Protein AF-A0A1Z4F511-F1 (afdb_monomer_lite)

Sequence (88 aa):
ALGGLSLTFGGVLFMHNYEGGGALLSLGVLTILYVMFTWWRDIIREALFEGQHTIAVQQGLRMGMILFIVSEVMFFFAFFWAFFSSSI

Organism: NCBI:txid1758037

Foldseek 3Di:
DQLVVLLVQLVVCVVVVHPCSVVSNVSSVVVVVVVVVVVVVVVVCCVPPVVVCPPVNVVVVVVVVVVVVVVVVVVVVVVVVVVVVVVD

Secondary structure (DSSP, 8-state):
-HHHHHHHHHHHHHHTT-TTHHHHHHHHHHHHHHHHHHHHHHHHHHHHTS----HHHHHHHHHHHHHHHHHHHHHHHHHHHHHHHH--

Structure (mmCIF, N/CA/C/O backbone):
data_AF-A0A1Z4F511-F1
#
_entry.id   AF-A0A1Z4F511-F1
#
loop_
_atom_site.group_PDB
_atom_site.id
_atom_site.type_symbol
_atom_site.label_atom_i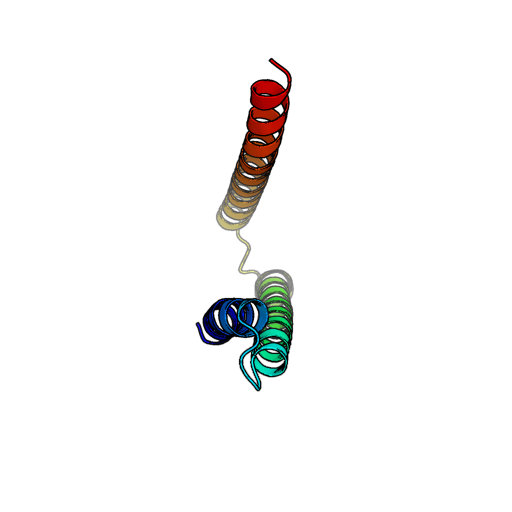d
_atom_site.label_alt_id
_atom_site.label_comp_id
_atom_site.label_asym_id
_atom_site.label_entity_id
_atom_site.label_seq_id
_atom_site.pdbx_PDB_ins_code
_atom_site.Cartn_x
_atom_site.Cartn_y
_atom_site.Cartn_z
_atom_site.occupancy
_atom_site.B_iso_or_equiv
_atom_site.auth_seq_id
_atom_site.auth_comp_id
_atom_site.auth_asym_id
_atom_site.auth_atom_id
_atom_site.pdbx_PDB_model_num
ATOM 1 N N . ALA A 1 1 ? 10.591 -5.918 5.551 1.00 70.25 1 ALA A N 1
ATOM 2 C CA . ALA A 1 1 ? 11.866 -5.434 4.975 1.00 70.25 1 ALA A CA 1
ATOM 3 C C . ALA A 1 1 ? 12.287 -6.236 3.740 1.00 70.25 1 ALA A C 1
ATOM 5 O O . ALA A 1 1 ? 12.384 -5.647 2.673 1.00 70.25 1 ALA A O 1
ATOM 6 N N . LEU A 1 2 ? 12.470 -7.560 3.845 1.00 85.00 2 LEU A N 1
ATOM 7 C CA . LEU A 1 2 ? 12.979 -8.394 2.741 1.00 85.00 2 LEU A CA 1
ATOM 8 C C . LEU A 1 2 ? 12.115 -8.380 1.464 1.00 85.00 2 LEU A C 1
ATOM 10 O O . LEU A 1 2 ? 12.674 -8.294 0.377 1.00 85.00 2 LEU A O 1
ATOM 14 N N . GLY A 1 3 ? 10.780 -8.401 1.571 1.00 91.19 3 GLY A N 1
ATOM 15 C CA . GLY A 1 3 ? 9.899 -8.367 0.390 1.00 91.19 3 GLY A CA 1
ATOM 16 C C . GLY A 1 3 ? 10.000 -7.065 -0.415 1.00 91.19 3 GLY A C 1
ATOM 17 O O . GLY A 1 3 ? 10.241 -7.091 -1.614 1.00 91.19 3 GLY A O 1
ATOM 18 N N . GLY A 1 4 ? 9.921 -5.910 0.256 1.00 91.75 4 GLY A N 1
ATOM 19 C CA . GLY A 1 4 ? 10.096 -4.607 -0.401 1.00 91.75 4 GLY A CA 1
ATOM 20 C C . GLY A 1 4 ? 11.492 -4.423 -1.003 1.00 91.75 4 GLY A C 1
ATOM 21 O O . GLY A 1 4 ? 11.617 -3.940 -2.122 1.00 91.75 4 GLY A O 1
ATOM 22 N N . LEU A 1 5 ? 12.535 -4.865 -0.294 1.00 94.62 5 LEU A N 1
ATOM 23 C CA . LEU A 1 5 ? 13.917 -4.781 -0.769 1.00 94.62 5 LEU A CA 1
ATOM 24 C C . LEU A 1 5 ? 14.159 -5.685 -1.989 1.00 94.62 5 LEU A C 1
ATOM 26 O O . LEU A 1 5 ? 14.767 -5.259 -2.965 1.00 94.62 5 LEU A O 1
ATOM 30 N N . SER A 1 6 ? 13.659 -6.921 -1.966 1.00 94.69 6 SER A N 1
ATOM 31 C CA . SER A 1 6 ? 13.766 -7.825 -3.120 1.00 94.69 6 SER A CA 1
ATOM 32 C C . SER A 1 6 ? 12.960 -7.334 -4.325 1.00 94.69 6 SER A C 1
ATOM 34 O O . SER A 1 6 ? 13.436 -7.480 -5.446 1.00 94.69 6 SER A O 1
ATOM 36 N N . LEU A 1 7 ? 11.811 -6.678 -4.120 1.00 96.38 7 LEU A N 1
ATOM 37 C CA . LEU A 1 7 ? 11.048 -6.045 -5.201 1.00 96.38 7 LEU A CA 1
ATOM 38 C C . LEU A 1 7 ? 11.839 -4.910 -5.871 1.00 96.38 7 LEU A C 1
ATOM 40 O O . LEU A 1 7 ? 11.928 -4.871 -7.096 1.00 96.38 7 LEU A O 1
ATOM 44 N N . THR A 1 8 ? 12.429 -3.997 -5.090 1.00 96.12 8 THR A N 1
ATOM 45 C CA . THR A 1 8 ? 13.153 -2.842 -5.645 1.00 96.12 8 THR A CA 1
ATOM 46 C C . THR A 1 8 ? 14.451 -3.258 -6.331 1.00 96.12 8 THR A C 1
ATOM 48 O O . THR A 1 8 ? 14.665 -2.894 -7.487 1.00 96.12 8 THR A O 1
ATOM 51 N N . PHE A 1 9 ? 15.291 -4.070 -5.680 1.00 95.25 9 PHE A N 1
ATOM 52 C CA . PHE A 1 9 ? 16.520 -4.575 -6.303 1.00 95.25 9 PHE A CA 1
ATOM 53 C C . PHE A 1 9 ? 16.223 -5.513 -7.476 1.00 95.25 9 PHE A C 1
ATOM 55 O O . PHE A 1 9 ? 16.857 -5.394 -8.522 1.00 95.25 9 PHE A O 1
ATOM 62 N N . GLY A 1 10 ? 15.232 -6.400 -7.346 1.00 95.81 10 GLY A N 1
ATOM 63 C CA . GLY A 1 10 ? 14.789 -7.274 -8.433 1.00 95.81 10 GLY A CA 1
ATOM 64 C C . GLY A 1 10 ? 14.293 -6.485 -9.643 1.00 95.81 10 GLY A C 1
ATOM 65 O O . GLY A 1 10 ? 14.656 -6.811 -10.769 1.00 95.81 10 GLY A O 1
ATOM 66 N N . GLY A 1 11 ? 13.539 -5.405 -9.421 1.00 96.31 11 GLY A N 1
ATOM 67 C CA . GLY A 1 11 ? 13.062 -4.517 -10.481 1.00 96.31 11 GLY A CA 1
ATOM 68 C C . GLY A 1 11 ? 14.200 -3.817 -11.220 1.00 96.31 11 GLY A C 1
ATOM 69 O O . GLY A 1 11 ? 14.234 -3.840 -12.448 1.00 96.31 11 GLY A O 1
ATOM 70 N N . VAL A 1 12 ? 15.174 -3.264 -10.488 1.00 97.69 12 VAL A N 1
ATOM 71 C CA . VAL A 1 12 ? 16.356 -2.627 -11.093 1.00 97.69 12 VAL A CA 1
ATOM 72 C C . VAL A 1 12 ? 17.165 -3.638 -11.907 1.00 97.69 12 VAL A C 1
ATOM 74 O O . VAL A 1 12 ? 17.499 -3.356 -13.057 1.00 97.69 12 VAL A O 1
ATOM 77 N N . LEU A 1 13 ? 17.444 -4.823 -11.353 1.00 96.94 13 LEU A N 1
ATOM 78 C CA . LEU A 1 13 ? 18.200 -5.872 -12.045 1.00 96.94 13 LEU A CA 1
ATOM 79 C C . LEU A 1 13 ? 17.471 -6.381 -13.294 1.00 96.94 13 LEU A C 1
ATOM 81 O O . LEU A 1 13 ? 18.109 -6.608 -14.320 1.00 96.94 13 LEU A O 1
ATOM 85 N N . PHE A 1 14 ? 16.143 -6.510 -13.228 1.00 96.62 14 PHE A N 1
ATOM 86 C CA . PHE A 1 14 ? 15.312 -6.882 -14.370 1.00 96.62 14 PHE A CA 1
ATOM 87 C C . PHE A 1 14 ? 15.359 -5.822 -15.480 1.00 96.62 14 PHE A C 1
ATOM 89 O O . PHE A 1 14 ? 15.605 -6.164 -16.633 1.00 96.62 14 PHE A O 1
ATOM 96 N N . MET A 1 15 ? 15.205 -4.536 -15.141 1.00 97.25 15 MET A N 1
ATOM 97 C CA . MET A 1 15 ? 15.264 -3.436 -16.118 1.00 97.25 15 MET A CA 1
ATOM 98 C C . MET A 1 15 ? 16.635 -3.309 -16.804 1.00 97.25 15 MET A C 1
ATOM 100 O O . MET A 1 15 ? 16.703 -2.862 -17.946 1.00 97.25 15 MET A O 1
ATOM 104 N N . HIS A 1 16 ? 17.717 -3.722 -16.134 1.00 96.44 16 HIS A N 1
ATOM 105 C CA . HIS A 1 16 ? 19.086 -3.679 -16.665 1.00 96.44 16 HIS A CA 1
ATOM 106 C C . HIS A 1 16 ? 19.563 -5.012 -17.276 1.00 96.44 16 HIS A C 1
ATOM 108 O O . HIS A 1 16 ? 20.739 -5.134 -17.606 1.00 96.44 16 HIS A O 1
ATOM 114 N N . ASN A 1 17 ? 18.677 -6.002 -17.459 1.00 94.12 17 ASN A N 1
ATOM 115 C CA . ASN A 1 17 ? 18.991 -7.321 -18.035 1.00 94.12 17 ASN A CA 1
ATOM 116 C C . ASN A 1 17 ? 20.106 -8.106 -17.307 1.00 94.12 17 ASN A C 1
ATOM 118 O O . ASN A 1 17 ? 20.876 -8.830 -17.937 1.00 94.12 17 ASN A O 1
ATOM 122 N N . TYR A 1 18 ? 20.187 -8.008 -15.978 1.00 94.94 18 TYR A N 1
ATOM 123 C CA . TYR A 1 18 ? 21.072 -8.875 -15.196 1.00 94.94 18 TYR A CA 1
ATOM 124 C C . TYR A 1 18 ? 20.484 -10.283 -15.029 1.00 94.94 18 TYR A C 1
ATOM 126 O O . TYR A 1 18 ? 19.282 -10.453 -14.794 1.00 94.94 18 TYR A O 1
ATOM 134 N N . GLU A 1 19 ? 21.348 -11.301 -15.081 1.00 92.50 19 GLU A N 1
ATOM 135 C CA . GLU A 1 19 ? 20.951 -12.687 -14.823 1.00 92.50 19 GLU A CA 1
ATOM 136 C C . GLU A 1 19 ? 20.340 -12.839 -13.421 1.00 92.50 19 GLU A C 1
ATOM 138 O O . GLU A 1 19 ? 20.838 -12.302 -12.432 1.00 92.50 19 GLU A O 1
ATOM 143 N N . GLY A 1 20 ? 19.212 -13.551 -13.332 1.00 91.25 20 GLY A N 1
ATOM 144 C CA . GLY A 1 20 ? 18.487 -13.761 -12.074 1.00 91.25 20 GLY A CA 1
ATOM 145 C C . GLY A 1 20 ? 17.618 -12.584 -11.601 1.00 91.25 20 GLY A C 1
ATOM 146 O O . GLY A 1 20 ? 16.842 -12.763 -10.660 1.00 91.25 20 GLY A O 1
ATOM 147 N N . GLY A 1 21 ? 17.653 -11.419 -12.265 1.00 94.00 21 GLY A N 1
ATOM 148 C CA . GLY A 1 21 ? 16.847 -10.247 -11.890 1.00 94.00 21 GLY A CA 1
ATOM 149 C C . GLY A 1 21 ? 15.336 -10.512 -11.898 1.00 94.00 21 GLY A C 1
ATOM 150 O O . GLY A 1 21 ? 14.640 -10.194 -10.934 1.00 94.00 21 GLY A O 1
ATOM 151 N N . GLY A 1 22 ? 14.831 -11.190 -12.936 1.00 93.88 22 GLY A N 1
ATOM 152 C CA . GLY A 1 22 ? 13.415 -11.572 -13.025 1.00 93.88 22 GLY A CA 1
ATOM 153 C C . GLY A 1 22 ? 12.974 -12.550 -11.927 1.00 93.88 22 GLY A C 1
ATOM 154 O O . GLY A 1 22 ? 11.886 -12.407 -11.370 1.00 93.88 22 GLY A O 1
ATOM 155 N N . ALA A 1 23 ? 13.838 -13.501 -11.551 1.00 94.56 23 ALA A N 1
ATOM 156 C CA . ALA A 1 23 ? 13.559 -14.427 -10.455 1.00 94.56 23 ALA A CA 1
ATOM 157 C C . ALA A 1 23 ? 13.471 -13.679 -9.114 1.00 94.56 23 ALA A C 1
ATOM 159 O O . ALA A 1 23 ? 12.505 -13.866 -8.373 1.00 94.56 23 ALA A O 1
ATOM 160 N N . LEU A 1 24 ? 14.415 -12.771 -8.842 1.00 95.38 24 LEU A N 1
ATOM 161 C CA . LEU A 1 24 ? 14.405 -11.946 -7.632 1.00 95.38 24 LEU A CA 1
ATOM 162 C C . LEU A 1 24 ? 13.171 -11.032 -7.564 1.00 95.38 24 LEU A C 1
ATOM 164 O O . LEU A 1 24 ? 12.548 -10.932 -6.508 1.00 95.38 24 LEU A O 1
ATOM 168 N N . LEU A 1 25 ? 12.779 -10.425 -8.690 1.00 96.31 25 LEU A N 1
ATOM 169 C CA . LEU A 1 25 ? 11.562 -9.615 -8.785 1.00 96.31 25 LEU A CA 1
ATOM 170 C C . LEU A 1 25 ? 10.310 -10.445 -8.465 1.00 96.31 25 LEU A C 1
ATOM 172 O O . LEU A 1 25 ? 9.489 -10.028 -7.649 1.00 96.31 25 LEU A O 1
ATOM 176 N N . SER A 1 26 ? 10.182 -11.637 -9.061 1.00 95.50 26 SER A N 1
ATOM 177 C CA . SER A 1 26 ? 9.039 -12.530 -8.820 1.00 95.50 26 SER A CA 1
ATOM 178 C C . SER A 1 26 ? 8.948 -12.976 -7.356 1.00 95.50 26 SER A C 1
ATOM 180 O O . SER A 1 26 ? 7.866 -12.966 -6.768 1.00 95.50 26 SER A O 1
ATOM 182 N N . LEU A 1 27 ? 10.091 -13.272 -6.730 1.00 96.19 27 LEU A N 1
ATOM 183 C CA . LEU A 1 27 ? 10.177 -13.596 -5.310 1.00 96.19 27 LEU A CA 1
ATOM 184 C C . LEU A 1 27 ? 9.764 -12.401 -4.438 1.00 96.19 27 LEU A C 1
ATOM 186 O O . LEU A 1 27 ? 9.019 -12.575 -3.471 1.00 96.19 27 LEU A O 1
ATOM 190 N N . GLY A 1 28 ? 10.177 -11.183 -4.795 1.00 96.06 28 GLY A N 1
ATOM 191 C CA . GLY A 1 28 ? 9.747 -9.961 -4.113 1.00 96.06 28 GLY A CA 1
ATOM 192 C C . GLY A 1 28 ? 8.233 -9.760 -4.157 1.00 96.06 28 GLY A C 1
ATOM 193 O O . GLY A 1 28 ? 7.609 -9.532 -3.122 1.00 96.06 28 GLY A O 1
ATOM 194 N N . VAL A 1 29 ? 7.612 -9.943 -5.325 1.00 96.56 29 VAL A N 1
ATOM 195 C CA . VAL A 1 29 ?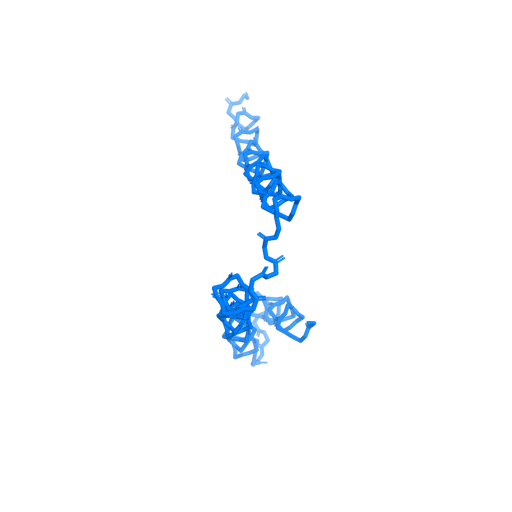 6.148 -9.859 -5.466 1.00 96.56 29 VAL A CA 1
ATOM 196 C C . VAL A 1 29 ? 5.447 -10.915 -4.607 1.00 96.56 29 VAL A C 1
ATOM 198 O O . VAL A 1 29 ? 4.564 -10.577 -3.819 1.00 96.56 29 VAL A O 1
ATOM 201 N N . LEU A 1 30 ? 5.855 -12.185 -4.704 1.00 96.69 30 LEU A N 1
ATOM 202 C CA . LEU A 1 30 ? 5.227 -13.280 -3.955 1.00 96.69 30 LEU A CA 1
ATOM 203 C C . LEU A 1 30 ? 5.343 -13.091 -2.440 1.00 96.69 30 LEU A C 1
ATOM 205 O O . LEU A 1 30 ? 4.380 -13.320 -1.709 1.00 96.69 30 LEU A O 1
ATOM 209 N N . THR A 1 31 ? 6.502 -12.639 -1.962 1.00 96.44 31 THR A N 1
ATOM 210 C CA . THR A 1 31 ? 6.707 -12.388 -0.531 1.00 96.44 31 THR A CA 1
ATOM 211 C C . THR A 1 31 ? 5.864 -11.218 -0.024 1.00 96.44 31 THR A C 1
ATOM 213 O O . THR A 1 31 ? 5.306 -11.324 1.067 1.00 96.44 31 THR A O 1
ATOM 216 N N . ILE A 1 32 ? 5.703 -10.137 -0.800 1.00 96.88 32 ILE A N 1
ATOM 217 C CA . ILE A 1 32 ? 4.799 -9.032 -0.440 1.00 96.88 32 ILE A CA 1
ATOM 218 C C . ILE A 1 32 ? 3.353 -9.526 -0.362 1.00 96.88 32 ILE A C 1
ATOM 220 O O . ILE A 1 32 ? 2.692 -9.284 0.647 1.00 96.88 32 ILE A O 1
ATOM 224 N N . LEU A 1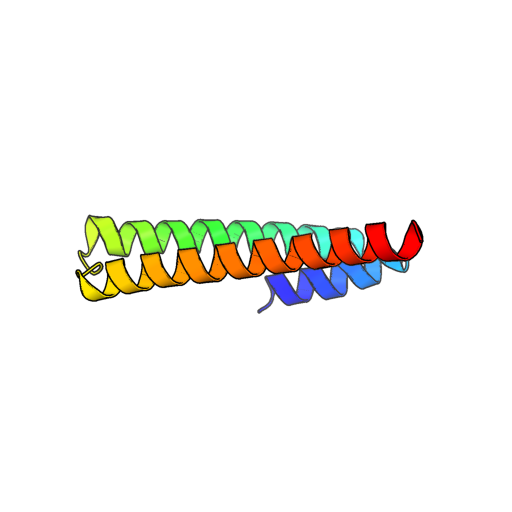 33 ? 2.877 -10.260 -1.374 1.00 96.88 33 LEU A N 1
ATOM 225 C CA . LEU A 1 33 ? 1.514 -10.804 -1.382 1.00 96.88 33 LEU A CA 1
ATOM 226 C C . LEU A 1 33 ? 1.257 -11.718 -0.179 1.00 96.88 33 LEU A C 1
ATOM 228 O O . LEU A 1 33 ? 0.226 -11.594 0.483 1.00 96.88 33 LEU A O 1
ATOM 232 N N . TYR A 1 34 ? 2.214 -12.591 0.139 1.00 96.44 34 TYR A N 1
ATOM 233 C CA . TYR A 1 34 ? 2.128 -13.466 1.304 1.00 96.44 34 TYR A CA 1
ATOM 234 C C . TYR A 1 34 ? 2.036 -12.669 2.612 1.00 96.44 34 TYR A C 1
ATOM 236 O O . TYR A 1 34 ? 1.152 -12.930 3.428 1.00 96.44 34 TYR A O 1
ATOM 244 N N . VAL A 1 35 ? 2.896 -11.660 2.797 1.00 97.25 35 VAL A N 1
ATOM 245 C CA . VAL A 1 35 ? 2.876 -10.817 4.001 1.00 97.25 35 VAL A CA 1
ATOM 246 C C . VAL A 1 35 ? 1.554 -10.061 4.120 1.00 97.25 35 VAL A C 1
ATOM 248 O O . VAL A 1 35 ? 0.954 -10.102 5.192 1.00 97.25 35 VAL A O 1
ATOM 251 N N . MET A 1 36 ? 1.054 -9.444 3.041 1.00 96.88 36 MET A N 1
ATOM 252 C CA . MET A 1 36 ? -0.245 -8.751 3.055 1.00 96.88 36 MET A CA 1
ATOM 253 C C . MET A 1 36 ? -1.381 -9.693 3.461 1.00 96.88 36 MET A C 1
ATOM 255 O O . MET A 1 36 ? -2.186 -9.344 4.321 1.00 96.88 36 MET A O 1
ATOM 259 N N . PHE A 1 37 ? -1.415 -10.906 2.899 1.00 97.56 37 PHE A N 1
ATOM 260 C CA . PHE A 1 37 ? -2.421 -11.904 3.255 1.00 97.56 37 PHE A CA 1
ATOM 261 C C . PHE A 1 37 ? -2.354 -12.277 4.740 1.00 97.56 37 PHE A C 1
ATOM 263 O O . PHE A 1 37 ? -3.375 -12.261 5.429 1.00 97.56 37 PHE A O 1
ATOM 270 N N . THR A 1 38 ? -1.159 -12.586 5.254 1.00 97.75 38 THR A N 1
ATOM 271 C CA . THR A 1 38 ? -0.998 -12.936 6.673 1.00 97.75 38 THR A CA 1
ATOM 272 C C . THR A 1 38 ? -1.340 -11.776 7.600 1.00 97.75 38 THR A C 1
ATOM 274 O O . THR A 1 38 ? -1.974 -11.997 8.627 1.00 97.75 38 THR A O 1
ATOM 277 N N . TRP A 1 39 ? -0.999 -10.547 7.210 1.00 97.69 39 TRP A N 1
ATOM 278 C CA . TRP A 1 39 ? -1.261 -9.357 8.006 1.00 97.69 39 TRP A CA 1
ATOM 279 C C . TRP A 1 39 ? -2.755 -9.045 8.082 1.00 97.69 39 TRP A C 1
ATOM 281 O O . TRP A 1 39 ? -3.287 -8.869 9.175 1.00 97.69 39 TRP A O 1
ATOM 291 N N . TRP A 1 40 ? -3.471 -9.054 6.954 1.00 97.56 40 TRP A N 1
ATOM 292 C CA . TRP A 1 40 ? -4.920 -8.835 6.970 1.00 97.56 40 TRP A CA 1
ATOM 293 C C . TRP A 1 40 ? -5.672 -9.933 7.707 1.00 97.56 40 TRP A C 1
ATOM 295 O O . TRP A 1 40 ? -6.620 -9.641 8.432 1.00 97.56 40 TRP A O 1
ATOM 305 N N . ARG A 1 41 ? -5.236 -11.188 7.575 1.00 97.81 41 ARG A N 1
ATOM 306 C CA . ARG A 1 41 ? -5.768 -12.292 8.378 1.00 97.81 41 ARG A CA 1
ATOM 307 C C . ARG A 1 41 ? -5.642 -11.999 9.874 1.00 97.81 41 ARG A C 1
ATOM 309 O O . ARG A 1 41 ? -6.584 -12.275 10.611 1.00 97.81 41 ARG A O 1
ATOM 316 N N . ASP A 1 42 ? -4.509 -11.464 10.316 1.00 97.88 42 ASP A N 1
ATOM 317 C CA . ASP A 1 42 ? -4.276 -11.176 11.732 1.00 97.88 42 ASP A CA 1
ATOM 318 C C . ASP A 1 42 ? -5.097 -9.962 12.203 1.00 97.88 42 ASP A C 1
ATOM 320 O O . ASP A 1 42 ? -5.772 -10.074 13.221 1.00 97.88 42 ASP A O 1
ATOM 324 N N . ILE A 1 43 ? -5.232 -8.905 11.391 1.00 97.25 43 ILE A N 1
ATOM 325 C CA . ILE A 1 43 ? -6.162 -7.787 11.670 1.00 97.25 43 ILE A CA 1
ATOM 326 C C . ILE A 1 43 ? -7.611 -8.284 11.822 1.00 97.25 43 ILE A C 1
ATOM 328 O O . ILE A 1 43 ? -8.333 -7.865 12.726 1.00 97.25 43 ILE A O 1
ATOM 332 N N . ILE A 1 44 ? -8.064 -9.196 10.953 1.00 97.00 44 ILE A N 1
ATOM 333 C CA . ILE A 1 44 ? -9.416 -9.773 11.055 1.00 97.00 44 ILE A CA 1
ATOM 334 C C . ILE A 1 44 ? -9.574 -10.549 12.367 1.00 97.00 44 ILE A C 1
ATOM 336 O O . ILE A 1 44 ? -10.645 -10.511 12.977 1.00 97.00 44 ILE A O 1
ATOM 340 N N . ARG A 1 45 ? -8.524 -11.244 12.821 1.00 97.88 45 ARG A N 1
ATOM 341 C CA . ARG A 1 45 ? -8.563 -11.987 14.084 1.00 97.88 45 ARG A CA 1
ATOM 342 C C . ARG A 1 45 ? -8.626 -11.064 15.295 1.00 97.88 45 ARG A C 1
ATOM 344 O O . ARG A 1 45 ? -9.479 -11.279 16.155 1.00 97.88 45 ARG A O 1
ATOM 351 N N . GLU A 1 46 ? -7.800 -10.023 15.315 1.00 96.94 46 GLU A N 1
ATOM 352 C CA . GLU A 1 46 ? -7.806 -8.978 16.347 1.00 96.94 46 GLU A CA 1
ATOM 353 C C . GLU A 1 46 ? -9.188 -8.310 16.458 1.00 96.94 46 GLU A C 1
ATOM 355 O O . GLU A 1 46 ? -9.690 -8.050 17.556 1.00 96.94 46 GLU A O 1
ATOM 360 N N . ALA A 1 47 ? -9.843 -8.088 15.313 1.00 94.75 47 ALA A N 1
ATOM 361 C CA . ALA A 1 47 ? -11.170 -7.492 15.243 1.00 94.75 47 ALA A CA 1
ATOM 362 C C . ALA A 1 47 ? -12.283 -8.426 15.743 1.00 94.75 47 ALA A C 1
ATOM 364 O O . ALA A 1 47 ? -13.106 -8.015 16.561 1.00 94.75 47 ALA A O 1
ATOM 365 N N . LEU A 1 48 ? -12.344 -9.657 15.222 1.00 94.56 48 LEU A N 1
ATOM 366 C CA . LEU A 1 48 ? -13.494 -10.551 15.398 1.00 94.56 48 LEU A CA 1
ATOM 367 C C . LEU A 1 48 ? -13.385 -11.444 16.636 1.00 94.56 48 LEU 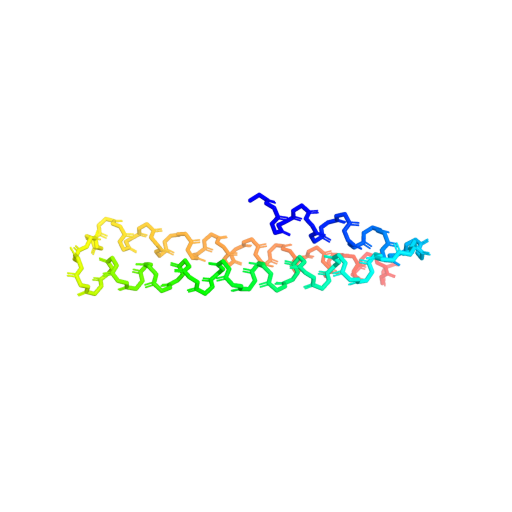A C 1
ATOM 369 O O . LEU A 1 48 ? -14.397 -11.705 17.283 1.00 94.56 48 LEU A O 1
ATOM 373 N N . PHE A 1 49 ? -12.186 -11.936 16.949 1.00 95.19 49 PHE A N 1
ATOM 374 C CA . PHE A 1 49 ? -11.991 -12.937 18.001 1.00 95.19 49 PHE A CA 1
ATOM 375 C C . PHE A 1 49 ? -11.414 -12.345 19.288 1.00 95.19 49 PHE A C 1
ATOM 377 O O . PHE A 1 49 ? -11.732 -12.840 20.365 1.00 95.19 49 PHE A O 1
ATOM 384 N N . GLU A 1 50 ? -10.610 -11.281 19.200 1.00 94.44 50 GLU A N 1
ATOM 385 C CA . GLU A 1 50 ? -9.964 -10.667 20.374 1.00 94.44 50 GLU A CA 1
ATOM 386 C C . GLU A 1 50 ? -10.632 -9.365 20.843 1.00 94.44 50 GLU A C 1
ATOM 388 O O . GLU A 1 50 ? -10.321 -8.868 21.927 1.00 94.44 50 GLU A O 1
ATOM 393 N N . GLY A 1 51 ? -11.548 -8.803 20.046 1.00 92.81 51 GLY A N 1
ATOM 394 C CA . GLY A 1 51 ? -12.332 -7.619 20.408 1.00 92.81 51 GLY A CA 1
ATOM 395 C C . GLY A 1 51 ? -11.517 -6.328 20.561 1.00 92.81 51 GLY A C 1
ATOM 396 O O . GLY A 1 51 ? -11.975 -5.395 21.219 1.00 92.81 51 GLY A O 1
ATOM 397 N N . GLN A 1 52 ? -10.326 -6.241 19.956 1.00 94.31 52 GLN A N 1
ATOM 398 C CA . GLN A 1 52 ? -9.394 -5.115 20.143 1.00 94.31 52 GLN A CA 1
ATOM 399 C C . GLN A 1 52 ? -9.831 -3.823 19.423 1.00 94.31 52 GLN A C 1
ATOM 401 O O . GLN A 1 52 ? -9.299 -2.737 19.664 1.00 94.31 52 GLN A O 1
ATOM 406 N N . HIS A 1 53 ? -10.841 -3.900 18.553 1.00 95.00 53 HIS A N 1
ATOM 407 C CA . HIS A 1 53 ? -11.344 -2.770 17.769 1.00 95.00 53 HIS A CA 1
ATOM 408 C C . HIS A 1 53 ? -12.323 -1.893 18.569 1.00 95.00 53 HIS A C 1
ATOM 410 O O . HIS A 1 53 ? -13.516 -1.820 18.265 1.00 95.00 53 HIS A O 1
ATOM 416 N N . THR A 1 54 ? -11.809 -1.190 19.582 1.00 96.94 54 THR A N 1
ATOM 417 C CA . THR A 1 54 ? -12.568 -0.172 20.332 1.00 96.94 54 THR A CA 1
ATOM 418 C C . THR A 1 54 ? -13.052 0.969 19.421 1.00 96.94 54 THR A C 1
ATOM 420 O O . THR A 1 54 ? -12.551 1.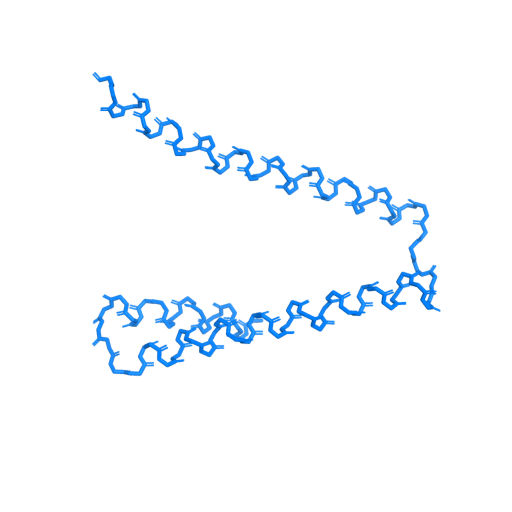158 18.311 1.00 96.94 54 THR A O 1
ATOM 423 N N . ILE A 1 55 ? -14.005 1.784 19.890 1.00 96.69 55 ILE A N 1
ATOM 424 C CA . ILE A 1 55 ? -14.561 2.911 19.111 1.00 96.69 55 ILE A CA 1
ATOM 425 C C . ILE A 1 55 ? -13.454 3.863 18.625 1.00 96.69 55 ILE A C 1
ATOM 427 O O . ILE A 1 55 ? -13.476 4.289 17.470 1.00 96.69 55 ILE A O 1
ATOM 431 N N . ALA A 1 56 ? -12.462 4.149 19.473 1.00 97.25 56 ALA A N 1
ATOM 432 C CA . ALA A 1 56 ? -11.326 4.995 19.110 1.00 97.25 56 ALA A CA 1
ATOM 433 C C . ALA A 1 56 ? -10.482 4.378 17.977 1.00 97.25 56 ALA A C 1
ATOM 435 O O . ALA A 1 56 ? -10.131 5.074 17.025 1.00 97.25 56 ALA A O 1
ATOM 436 N N . VAL A 1 57 ? -10.219 3.065 18.022 1.00 97.38 57 VAL A N 1
ATOM 437 C CA . VAL A 1 57 ? -9.484 2.344 16.964 1.00 97.38 57 VAL A CA 1
ATOM 438 C C . VAL A 1 57 ? -10.260 2.372 15.648 1.00 97.38 57 VAL A C 1
ATOM 440 O O . VAL A 1 57 ? -9.690 2.675 14.603 1.00 97.38 57 VAL A O 1
ATOM 443 N N . GLN A 1 58 ? -11.575 2.13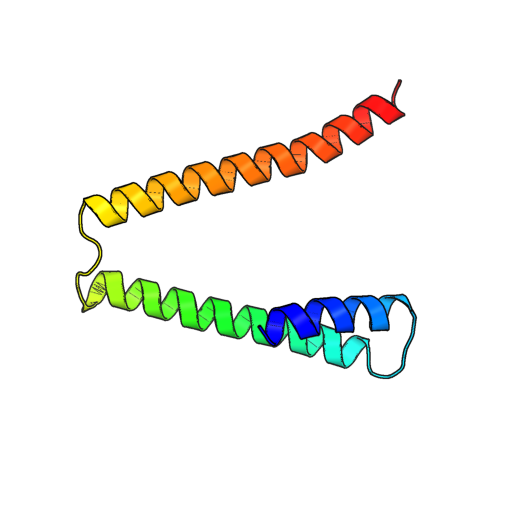7 15.681 1.00 96.94 58 GLN A N 1
ATOM 444 C CA . GLN A 1 58 ? -12.414 2.178 14.477 1.00 96.94 58 GLN A CA 1
ATOM 445 C C . GLN A 1 58 ? -12.452 3.572 13.834 1.00 96.94 58 GLN A C 1
ATOM 447 O O . GLN A 1 58 ? -12.414 3.694 12.607 1.00 96.94 58 GLN A O 1
ATOM 452 N N . GLN A 1 59 ? -12.502 4.632 14.646 1.00 98.00 59 GLN A N 1
ATOM 453 C CA . GLN A 1 59 ? -12.385 6.007 14.157 1.00 98.00 59 GLN A CA 1
ATOM 454 C C . GLN A 1 59 ? -11.007 6.262 13.532 1.00 98.00 59 GLN A C 1
ATOM 456 O O . GLN A 1 59 ? -10.933 6.848 12.451 1.00 98.00 59 GLN A O 1
ATOM 461 N N . GLY A 1 60 ? -9.935 5.760 14.153 1.00 98.25 60 GLY A N 1
ATOM 462 C CA . GLY A 1 60 ? -8.577 5.813 13.610 1.00 98.25 60 GLY A CA 1
ATOM 463 C C . GLY A 1 60 ? -8.449 5.116 12.253 1.00 98.25 60 GLY A C 1
ATOM 464 O O . GLY A 1 60 ? -7.937 5.714 11.311 1.00 98.25 60 GLY A O 1
ATOM 465 N N . LEU A 1 61 ? -8.988 3.900 12.111 1.00 97.62 61 LEU A N 1
ATOM 466 C CA . LEU A 1 61 ? -8.998 3.159 10.842 1.00 97.62 61 LEU A CA 1
ATOM 467 C C . LEU A 1 61 ? -9.773 3.904 9.747 1.00 97.62 61 LEU A C 1
ATOM 469 O O . LEU A 1 61 ? -9.317 3.975 8.606 1.00 97.62 61 LEU A O 1
ATOM 473 N N . ARG A 1 62 ? -10.917 4.514 10.088 1.00 98.25 62 ARG A N 1
ATOM 474 C CA . ARG A 1 62 ? -11.689 5.337 9.146 1.00 98.25 62 ARG A CA 1
ATOM 475 C C . ARG A 1 62 ? -10.893 6.552 8.680 1.00 98.25 62 ARG A C 1
ATOM 477 O O . ARG A 1 62 ? -10.854 6.821 7.483 1.00 98.25 62 ARG A O 1
ATOM 484 N N . MET A 1 63 ? -10.253 7.264 9.608 1.00 98.50 63 MET A N 1
ATOM 485 C CA . MET A 1 63 ? -9.413 8.412 9.268 1.00 98.50 63 MET A CA 1
ATOM 486 C C . MET A 1 63 ? -8.212 7.989 8.412 1.00 98.50 63 MET A C 1
ATOM 488 O O . MET A 1 63 ? -7.918 8.638 7.413 1.00 98.50 63 MET A O 1
ATOM 492 N N . GLY A 1 64 ? -7.570 6.867 8.749 1.00 98.31 64 GLY A N 1
ATOM 493 C CA . GLY A 1 64 ? -6.482 6.287 7.963 1.00 98.31 64 GLY A CA 1
ATOM 494 C C . GLY A 1 64 ? -6.903 5.970 6.528 1.00 98.31 64 GLY A C 1
ATOM 495 O O . GLY A 1 64 ? -6.193 6.335 5.594 1.00 98.31 64 GLY A O 1
ATOM 496 N N . MET A 1 65 ? -8.088 5.380 6.334 1.00 98.38 65 MET A N 1
ATOM 497 C CA . MET A 1 65 ? -8.609 5.097 4.994 1.00 98.38 65 MET A CA 1
ATOM 498 C C . MET A 1 65 ? -8.908 6.377 4.203 1.00 98.38 65 MET A C 1
ATOM 500 O O . MET A 1 65 ? -8.599 6.446 3.017 1.00 98.38 65 MET A O 1
ATOM 504 N N . ILE A 1 66 ? -9.464 7.408 4.848 1.00 98.50 66 ILE A N 1
ATOM 505 C CA . ILE A 1 66 ? -9.691 8.711 4.203 1.00 98.50 66 ILE A CA 1
ATOM 506 C C . ILE A 1 66 ? -8.359 9.308 3.733 1.00 98.50 66 ILE A C 1
ATOM 508 O O . ILE A 1 66 ? -8.253 9.717 2.580 1.00 98.50 66 ILE A O 1
ATOM 512 N N . LEU A 1 67 ? -7.334 9.322 4.591 1.00 98.38 67 LEU A N 1
ATOM 513 C CA . LEU A 1 67 ? -6.011 9.848 4.236 1.00 98.38 67 LEU A CA 1
ATOM 514 C C . LEU A 1 67 ? -5.355 9.052 3.101 1.00 98.38 67 LEU A C 1
ATOM 516 O O . LEU A 1 67 ? -4.796 9.660 2.191 1.00 98.38 67 LEU A O 1
ATOM 520 N N . PHE A 1 68 ? -5.471 7.722 3.116 1.00 98.31 68 PHE A N 1
ATOM 521 C CA . PHE A 1 68 ? -4.978 6.862 2.039 1.00 98.31 68 PHE A CA 1
ATOM 522 C C . PHE A 1 68 ? -5.662 7.176 0.696 1.00 98.31 68 PHE A C 1
ATOM 524 O O . PHE A 1 68 ? -4.989 7.363 -0.316 1.00 98.31 68 PHE A O 1
ATOM 531 N N . ILE A 1 69 ? -6.990 7.335 0.679 1.00 98.38 69 ILE A N 1
ATOM 532 C CA . ILE A 1 69 ? -7.724 7.722 -0.540 1.00 98.38 69 ILE A CA 1
ATOM 533 C C . ILE A 1 69 ? -7.278 9.103 -1.028 1.00 98.38 69 ILE A C 1
ATOM 535 O O . ILE A 1 69 ? -7.064 9.292 -2.223 1.00 98.38 69 ILE A O 1
ATOM 539 N N . VAL A 1 70 ? -7.107 10.069 -0.120 1.00 98.69 70 VAL A N 1
ATOM 540 C CA . VAL A 1 70 ? -6.624 11.411 -0.479 1.00 98.69 70 VAL A CA 1
ATOM 541 C C . VAL A 1 70 ? -5.228 11.347 -1.107 1.00 98.69 70 VAL A C 1
ATOM 543 O O . VAL A 1 70 ? -4.993 12.030 -2.105 1.00 98.69 70 VAL A O 1
ATOM 546 N N . SER A 1 71 ? -4.316 10.509 -0.597 1.00 98.31 71 SER A N 1
ATOM 547 C CA . SER A 1 71 ? -3.003 10.332 -1.232 1.00 98.31 71 SER A CA 1
ATOM 548 C C . SER A 1 71 ? -3.093 9.736 -2.640 1.00 98.31 71 SER A C 1
ATOM 550 O O . SER A 1 71 ? -2.382 10.206 -3.525 1.00 98.31 71 SER A O 1
ATOM 552 N N . GLU A 1 72 ? -4.003 8.788 -2.885 1.00 98.19 72 GLU A N 1
ATOM 553 C CA . GLU A 1 72 ? -4.220 8.218 -4.224 1.00 98.19 72 GLU A CA 1
ATOM 554 C C . GLU A 1 72 ? -4.794 9.258 -5.198 1.00 98.19 72 GLU A C 1
ATOM 556 O O . GLU A 1 72 ? -4.337 9.370 -6.334 1.00 98.19 72 GLU A O 1
ATOM 561 N N . VAL A 1 73 ? -5.740 10.096 -4.753 1.00 98.31 73 VAL A N 1
ATOM 562 C CA . VAL A 1 73 ? -6.267 11.206 -5.569 1.00 98.31 73 VAL A CA 1
ATOM 563 C C . VAL A 1 73 ? -5.142 12.154 -5.993 1.00 98.31 73 VAL A C 1
ATOM 565 O O . VAL A 1 73 ? -5.071 12.536 -7.161 1.00 98.31 73 VAL A O 1
ATOM 568 N N . MET A 1 74 ? -4.233 12.498 -5.077 1.00 98.25 74 MET A N 1
ATOM 569 C CA . MET A 1 74 ? -3.078 13.347 -5.388 1.00 98.25 74 MET A CA 1
ATOM 570 C C . MET A 1 74 ? -2.060 12.653 -6.307 1.00 98.25 74 MET A C 1
ATOM 572 O O . MET A 1 74 ? -1.474 13.308 -7.170 1.00 98.25 74 MET A O 1
ATOM 576 N N . PHE A 1 75 ? -1.874 11.337 -6.174 1.00 97.38 75 PHE A N 1
ATOM 577 C CA . PHE A 1 75 ? -1.050 10.546 -7.091 1.00 97.38 75 PHE A CA 1
ATOM 578 C C . PHE A 1 75 ? -1.597 10.607 -8.525 1.00 97.38 75 PHE A C 1
ATOM 580 O O . PHE A 1 75 ? -0.854 10.948 -9.444 1.00 97.38 75 PHE A O 1
ATOM 587 N N . PHE A 1 76 ? -2.902 10.388 -8.728 1.00 97.19 76 PHE A N 1
ATOM 588 C CA . PHE A 1 76 ? -3.530 10.525 -10.050 1.00 97.19 76 PHE A CA 1
ATOM 589 C C . PHE A 1 76 ? -3.531 11.968 -10.565 1.00 97.19 76 PHE A C 1
ATOM 591 O O . PHE A 1 76 ? -3.325 12.196 -11.759 1.00 97.19 76 PHE A O 1
ATOM 598 N N . PHE A 1 77 ? -3.699 12.950 -9.676 1.00 97.94 77 PHE A N 1
ATOM 599 C CA . PHE A 1 77 ? -3.601 14.368 -10.023 1.00 97.94 77 PHE A CA 1
ATOM 600 C C . PHE A 1 77 ? -2.256 14.714 -10.681 1.00 97.94 77 PHE A C 1
ATOM 602 O O . PHE A 1 77 ? -2.239 15.464 -11.656 1.00 97.94 77 PHE A O 1
ATOM 609 N N . ALA A 1 78 ? -1.144 14.123 -10.231 1.00 97.56 78 ALA A N 1
ATOM 610 C CA . ALA A 1 78 ? 0.167 14.336 -10.848 1.00 97.56 78 ALA A CA 1
ATOM 611 C C . ALA A 1 78 ? 0.222 13.870 -12.320 1.00 97.56 78 ALA A C 1
ATOM 613 O O . ALA A 1 78 ? 0.830 14.542 -13.155 1.00 97.56 78 ALA A O 1
ATOM 614 N N . PHE A 1 79 ? -0.458 12.772 -12.673 1.00 95.94 79 PHE A N 1
ATOM 615 C CA . PHE A 1 79 ? -0.554 12.322 -14.069 1.00 95.94 79 PHE A CA 1
ATOM 616 C C . PHE A 1 79 ? -1.419 13.255 -14.919 1.00 95.94 79 PHE A C 1
ATOM 618 O O . PHE A 1 79 ? -1.039 13.576 -16.045 1.00 95.94 79 PHE A O 1
ATOM 625 N N . PHE A 1 80 ? -2.544 13.742 -14.384 1.00 95.62 80 PHE A N 1
ATOM 626 C CA . PHE A 1 80 ? -3.359 14.745 -15.078 1.00 95.62 80 PHE A CA 1
ATOM 627 C C . PHE A 1 80 ? -2.581 16.040 -15.307 1.00 95.62 80 PHE A C 1
ATOM 629 O O . PHE A 1 80 ? -2.623 16.595 -16.402 1.00 95.62 80 PHE A O 1
ATOM 636 N N . TRP A 1 81 ? -1.822 16.493 -14.309 1.00 96.81 81 TRP A N 1
ATOM 637 C CA . TRP A 1 81 ? -0.953 17.657 -14.446 1.00 96.81 81 TRP A CA 1
ATOM 638 C C . TRP A 1 81 ? 0.062 17.485 -15.583 1.00 96.81 81 TRP A C 1
ATOM 640 O O . TRP A 1 81 ? 0.209 18.381 -16.417 1.00 96.81 81 TRP A O 1
ATOM 650 N N . ALA A 1 82 ? 0.733 16.330 -15.653 1.00 97.12 82 ALA A N 1
ATOM 651 C CA . ALA A 1 82 ? 1.674 16.014 -16.728 1.00 97.12 82 ALA A CA 1
ATOM 652 C C . ALA A 1 82 ? 0.992 15.974 -18.111 1.00 97.12 82 ALA A C 1
ATOM 654 O O . ALA A 1 82 ? 1.539 16.479 -19.093 1.00 97.12 82 ALA A O 1
ATOM 655 N N . PHE A 1 83 ? -0.225 15.430 -18.188 1.00 96.50 83 PHE A N 1
ATOM 656 C CA . PHE A 1 83 ? -1.020 15.402 -19.416 1.00 96.50 83 PHE A CA 1
ATOM 657 C C . PHE A 1 83 ? -1.410 16.810 -19.895 1.00 96.50 83 PHE A C 1
ATOM 659 O O . PHE A 1 83 ? -1.192 17.145 -21.057 1.00 96.50 83 PHE A O 1
ATOM 666 N N . PHE A 1 84 ? -1.929 17.668 -19.013 1.00 96.56 84 PHE A N 1
ATOM 667 C CA . PHE A 1 84 ? -2.311 19.031 -19.394 1.00 96.56 84 PHE A CA 1
ATOM 668 C C . PHE A 1 84 ? -1.100 19.896 -19.739 1.00 96.56 84 PHE A C 1
ATOM 670 O O . PHE A 1 84 ? -1.157 20.658 -20.697 1.00 96.56 84 PHE A O 1
ATOM 677 N N . SER A 1 85 ? 0.010 19.733 -19.014 1.00 95.88 85 SER A N 1
ATOM 678 C CA . SER A 1 85 ? 1.251 20.471 -19.283 1.00 95.88 85 SER A CA 1
ATOM 679 C C . SER A 1 85 ? 1.881 20.112 -20.630 1.00 95.88 85 SER A C 1
ATOM 681 O O . SER A 1 85 ? 2.532 20.955 -21.227 1.00 95.88 85 SER A O 1
ATOM 683 N N . SER A 1 86 ? 1.715 18.871 -21.099 1.00 95.06 86 SER A N 1
ATOM 684 C CA . SER A 1 86 ? 2.194 18.436 -22.423 1.00 95.06 86 SER A CA 1
ATOM 685 C C . SER A 1 86 ? 1.214 18.729 -23.562 1.00 95.06 86 SER A C 1
ATOM 687 O O . SER A 1 86 ? 1.590 18.620 -24.726 1.00 95.06 86 SER A O 1
ATOM 689 N N . SER A 1 87 ? -0.032 19.084 -23.236 1.00 88.12 87 SER A N 1
ATOM 690 C CA . SER A 1 87 ? -1.077 19.436 -24.207 1.00 88.12 87 SER A CA 1
ATOM 691 C C . SER A 1 87 ? -1.193 20.948 -24.460 1.00 88.12 87 SER A C 1
ATOM 693 O O . SER A 1 87 ? -1.995 21.351 -25.303 1.00 88.12 87 SER A O 1
ATOM 695 N N . ILE A 1 88 ? -0.438 21.766 -23.716 1.00 73.81 88 ILE A N 1
ATOM 696 C CA . ILE A 1 88 ? -0.249 23.214 -23.919 1.00 73.81 88 ILE A CA 1
ATOM 697 C C . ILE A 1 88 ? 1.024 23.422 -24.736 1.00 73.81 88 ILE A C 1
ATOM 699 O O . ILE A 1 88 ? 0.979 24.258 -25.665 1.00 73.81 88 ILE A O 1
#

Radius of gyration: 19.02 Å; chains: 1; bounding box: 36×38×45 Å

InterPro domains:
  IPR000298 Cytochrome c oxidase subunit III-like [PF00510] (4-88)
  IPR000298 Cytochrome c oxidase subunit III-like [PS50253] (1-88)
  IPR013833 Cytochrome c oxidase, subunit III, 4-helical bundle [G3DSA:1.20.120.80] (53-88)
  IPR024791 Cytochrome c oxidase subunit III [PTHR11403] (2-87)
  IPR035973 Cytochrome c oxidase subunit III-like superfamily [SSF81452] (2-87)

pLDDT: mean 95.64, std 4.24, range [70.25, 98.69]